Protein AF-A0A165HG03-F1 (afdb_monomer)

pLDDT: mean 71.5, std 20.57, range [31.64, 94.12]

Sequence (112 aa):
MASEYNDKHPHGVKILIRMTMSGLIGVDWSDKDQKQFYEVVPGMAARGETKYPLDEVDGLDKVGEAFVTLMKGRNMGKVVVKVAEEECVLDEAERGRHSKDVGLVETKTGRT

Secondary structure (DSSP, 8-state):
---GGG-SS----TT-TT-------HHHHHHHHHHHHHHHHHHHHHTT-S---EEEEESGGGHHHHHHHHHTT---SEEEEE-S-------TTTHHHHTTT-----------

Mean predicted aligned error: 16.16 Å

Structure (mmCIF, N/CA/C/O backbone):
data_AF-A0A165HG03-F1
#
_entry.id   AF-A0A165HG03-F1
#
loop_
_atom_site.group_PDB
_atom_site.id
_atom_site.type_symbol
_atom_site.label_atom_id
_atom_site.label_alt_id
_atom_site.label_comp_id
_atom_site.label_asym_id
_atom_site.label_entity_id
_atom_site.label_seq_id
_atom_site.pdbx_PDB_ins_code
_atom_site.Cartn_x
_atom_site.Cartn_y
_atom_site.Cartn_z
_atom_site.occupancy
_atom_site.B_iso_or_equiv
_atom_site.auth_seq_id
_atom_site.auth_comp_id
_atom_site.auth_asym_id
_atom_site.auth_atom_id
_atom_site.pdbx_PDB_model_num
ATOM 1 N N . MET A 1 1 ? -13.101 -6.581 -30.608 1.00 44.41 1 MET A N 1
ATOM 2 C CA . MET A 1 1 ? -13.171 -5.242 -31.231 1.00 44.41 1 MET A CA 1
ATOM 3 C C . MET A 1 1 ? -13.168 -5.435 -32.737 1.00 44.41 1 MET A C 1
ATOM 5 O O . MET A 1 1 ? -12.130 -5.753 -33.291 1.00 44.41 1 MET A O 1
ATOM 9 N N . ALA A 1 2 ? -14.338 -5.385 -33.373 1.00 38.19 2 ALA A N 1
ATOM 10 C CA . ALA A 1 2 ? -14.491 -5.643 -34.809 1.00 38.19 2 ALA A CA 1
ATOM 11 C C . ALA A 1 2 ? -15.586 -4.744 -35.412 1.00 38.19 2 ALA A C 1
ATOM 13 O O . ALA A 1 2 ? -16.457 -5.220 -36.127 1.00 38.19 2 ALA A O 1
ATOM 14 N N . SER A 1 3 ? -15.580 -3.451 -35.068 1.00 44.03 3 SER A N 1
ATOM 15 C CA . SER A 1 3 ? -16.557 -2.484 -35.596 1.00 44.03 3 SER A CA 1
ATOM 16 C C . SER A 1 3 ? -15.925 -1.233 -36.221 1.00 44.03 3 SER A C 1
ATOM 18 O O . SER A 1 3 ? -16.652 -0.401 -36.749 1.00 44.03 3 SER A O 1
ATOM 20 N N . GLU A 1 4 ? -14.596 -1.099 -36.231 1.00 53.84 4 GLU A N 1
ATOM 21 C CA . GLU A 1 4 ? -13.921 0.122 -36.712 1.00 53.84 4 GLU A CA 1
ATOM 22 C C . GLU A 1 4 ? -13.653 0.161 -38.231 1.00 53.84 4 GLU A C 1
ATOM 24 O O . GLU A 1 4 ? -12.999 1.072 -38.725 1.00 53.84 4 GLU A O 1
ATOM 29 N N . TYR A 1 5 ? -14.135 -0.812 -39.005 1.00 50.03 5 TYR A N 1
ATOM 30 C CA . TYR A 1 5 ? -13.765 -0.946 -40.422 1.00 50.03 5 TYR A CA 1
ATOM 31 C C . TYR A 1 5 ? -14.554 -0.052 -41.399 1.00 50.03 5 TYR A C 1
ATOM 33 O O . TYR A 1 5 ? -14.298 -0.129 -42.599 1.00 50.03 5 TYR A O 1
ATOM 41 N N . ASN A 1 6 ? -15.501 0.777 -40.938 1.00 51.34 6 ASN A N 1
ATOM 42 C CA . ASN A 1 6 ? -16.461 1.446 -41.833 1.00 51.34 6 ASN A CA 1
ATOM 43 C C . ASN A 1 6 ? -16.526 2.986 -41.752 1.00 51.34 6 ASN A C 1
ATOM 45 O O . ASN A 1 6 ? -17.460 3.573 -42.298 1.00 51.34 6 ASN A O 1
ATOM 49 N N . ASP A 1 7 ? -15.565 3.669 -41.124 1.00 56.34 7 ASP A N 1
ATOM 50 C CA . ASP A 1 7 ? -15.576 5.140 -41.080 1.00 56.34 7 ASP A CA 1
ATOM 51 C C . ASP A 1 7 ? -14.795 5.786 -42.240 1.00 56.34 7 ASP A C 1
ATOM 53 O O . ASP A 1 7 ? -13.644 5.450 -42.517 1.00 56.34 7 ASP A O 1
ATOM 57 N N . LYS A 1 8 ? -15.429 6.742 -42.938 1.00 53.94 8 LYS A N 1
ATOM 58 C CA . LYS A 1 8 ? -14.885 7.412 -44.144 1.00 53.94 8 LYS A CA 1
ATOM 59 C C . LYS A 1 8 ? -13.885 8.537 -43.850 1.00 53.94 8 LYS A C 1
ATOM 61 O O . LYS A 1 8 ? -13.330 9.116 -44.782 1.00 53.94 8 LYS A O 1
ATOM 66 N N . HIS A 1 9 ? -13.639 8.839 -42.579 1.00 58.88 9 HIS A N 1
ATOM 67 C CA . HIS A 1 9 ? -12.649 9.821 -42.150 1.00 58.88 9 HIS A CA 1
ATOM 68 C C . HIS A 1 9 ? -11.609 9.109 -41.286 1.00 58.88 9 HIS A C 1
ATOM 70 O O . HIS A 1 9 ? -11.886 8.824 -40.123 1.00 58.88 9 HIS A O 1
ATOM 76 N N . PRO A 1 10 ? -10.416 8.795 -41.819 1.00 55.22 10 PRO A N 1
ATOM 77 C CA . PRO A 1 10 ? -9.378 8.175 -41.016 1.00 55.22 10 PRO A CA 1
ATOM 78 C C . PRO A 1 10 ? -8.929 9.176 -39.950 1.00 55.22 10 PRO A C 1
ATOM 80 O O . PRO A 1 10 ? -8.206 10.135 -40.236 1.00 55.22 10 PRO A O 1
ATOM 83 N N . HIS A 1 11 ? -9.337 8.951 -38.702 1.00 55.56 11 HIS A N 1
ATOM 84 C CA . HIS A 1 11 ? -8.719 9.577 -37.541 1.00 55.56 11 HIS A CA 1
ATOM 85 C C . HIS A 1 11 ? -7.325 8.967 -37.381 1.00 55.56 11 HIS A C 1
ATOM 87 O O . HIS A 1 11 ? -7.092 8.070 -36.577 1.00 55.56 11 HIS A O 1
ATOM 93 N N . GLY A 1 12 ? -6.387 9.401 -38.225 1.00 50.97 12 GLY A N 1
ATOM 94 C CA . GLY A 1 12 ? -4.992 9.025 -38.089 1.00 50.97 12 GLY A CA 1
ATOM 95 C C . GLY A 1 12 ? -4.529 9.448 -36.703 1.00 50.97 12 GLY A C 1
ATOM 96 O O 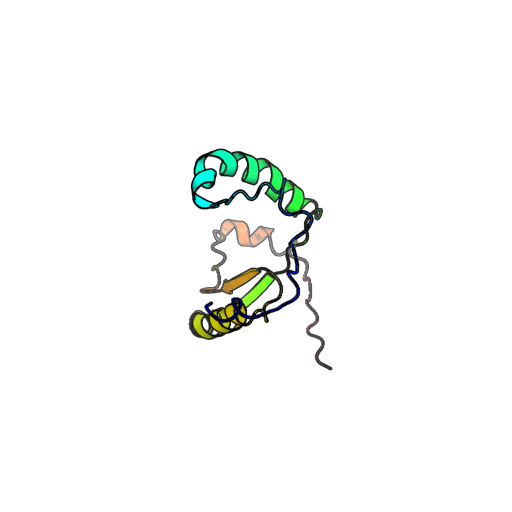. GLY A 1 12 ? -4.577 10.638 -36.382 1.00 50.97 12 GLY A O 1
ATOM 97 N N . VAL A 1 13 ? -4.097 8.487 -35.886 1.00 54.47 13 VAL A N 1
ATOM 98 C CA . VAL A 1 13 ? -3.451 8.779 -34.607 1.00 54.47 13 VAL A CA 1
ATOM 99 C C . VAL A 1 13 ? -2.125 9.472 -34.910 1.00 54.47 13 VAL A C 1
ATOM 101 O O . VAL A 1 13 ? -1.070 8.860 -35.074 1.00 54.47 13 VAL A O 1
ATOM 104 N N . LYS A 1 14 ? -2.191 10.791 -35.062 1.00 54.25 14 LYS A N 1
ATOM 105 C CA . LYS A 1 14 ? -1.028 11.659 -35.149 1.00 54.25 14 LYS A CA 1
ATOM 106 C C . LYS A 1 14 ? -0.445 11.707 -33.733 1.00 54.25 14 LYS A C 1
ATOM 108 O O . LYS A 1 14 ? -1.134 12.133 -32.817 1.00 54.25 14 LYS A O 1
ATOM 113 N N . ILE A 1 15 ? 0.817 11.282 -33.587 1.00 56.84 15 ILE A N 1
ATOM 114 C CA . ILE A 1 15 ? 1.645 11.199 -32.353 1.00 56.84 15 ILE A CA 1
ATOM 115 C C . ILE A 1 15 ? 1.732 9.800 -31.673 1.00 56.84 15 ILE A C 1
ATOM 117 O O . ILE A 1 15 ? 2.045 9.696 -30.496 1.00 56.84 15 ILE A O 1
ATOM 121 N N . LEU A 1 16 ? 1.589 8.681 -32.400 1.00 56.91 16 LEU A N 1
ATOM 122 C CA . LEU A 1 16 ? 1.976 7.342 -31.879 1.00 56.91 16 LEU A CA 1
ATOM 123 C C . LEU A 1 16 ? 3.440 6.935 -32.165 1.00 56.91 16 LEU A C 1
ATOM 125 O O . LEU A 1 16 ? 3.898 5.887 -31.729 1.00 56.91 16 LEU A O 1
ATOM 129 N N . ILE A 1 17 ? 4.199 7.750 -32.902 1.00 59.41 17 ILE A N 1
ATOM 130 C CA . ILE A 1 17 ? 5.410 7.292 -33.612 1.00 59.41 17 ILE A CA 1
ATOM 131 C C . ILE A 1 17 ? 6.654 7.184 -32.694 1.00 59.41 17 ILE A C 1
ATOM 133 O O . ILE A 1 17 ? 7.673 6.642 -33.112 1.00 59.41 17 ILE A O 1
ATOM 137 N N . ARG A 1 18 ? 6.610 7.672 -31.441 1.00 68.56 18 ARG A N 1
ATOM 138 C CA . ARG A 1 18 ? 7.759 7.644 -30.503 1.00 68.56 18 ARG A CA 1
ATOM 139 C C . ARG A 1 18 ? 7.378 7.495 -29.018 1.00 68.56 18 ARG A C 1
ATOM 141 O O . ARG A 1 18 ? 7.969 8.159 -28.173 1.00 68.56 18 ARG A O 1
ATOM 148 N N . MET A 1 19 ? 6.385 6.673 -28.681 1.00 80.56 19 MET A N 1
ATOM 149 C CA . MET A 1 19 ? 6.094 6.358 -27.272 1.00 80.56 19 MET A CA 1
ATOM 150 C C . MET A 1 19 ? 6.806 5.069 -26.850 1.00 80.56 19 MET A C 1
ATOM 152 O O . MET A 1 19 ? 6.668 4.045 -27.515 1.00 80.56 19 MET A O 1
ATOM 156 N N . THR A 1 20 ? 7.545 5.114 -25.739 1.00 82.75 20 THR A N 1
ATOM 157 C CA . THR A 1 20 ? 8.086 3.915 -25.084 1.00 82.75 20 THR A CA 1
ATOM 158 C C . THR A 1 20 ? 7.103 3.470 -24.012 1.00 82.75 20 THR A C 1
ATOM 160 O O . THR A 1 20 ? 6.856 4.204 -23.058 1.00 82.75 20 THR A O 1
ATOM 163 N N . MET A 1 21 ? 6.551 2.269 -24.163 1.00 83.56 21 MET A N 1
ATOM 164 C CA . MET A 1 21 ? 5.712 1.629 -23.155 1.00 83.56 21 MET A CA 1
ATOM 165 C C . MET A 1 21 ? 6.431 0.374 -22.670 1.00 83.56 21 MET A C 1
ATOM 167 O O . MET A 1 21 ? 6.576 -0.587 -23.423 1.00 83.56 21 MET A O 1
ATOM 171 N N . SER A 1 22 ? 6.889 0.399 -21.421 1.00 87.19 22 SER A N 1
ATOM 172 C CA . SER A 1 22 ? 7.564 -0.731 -20.783 1.00 87.19 22 SER A CA 1
ATOM 173 C C . SER A 1 22 ? 6.689 -1.260 -19.657 1.00 87.19 22 SER A C 1
ATOM 175 O O . SER A 1 22 ? 6.305 -0.508 -18.763 1.00 87.19 22 SER A O 1
ATOM 177 N N . GLY A 1 23 ? 6.365 -2.550 -19.709 1.00 86.50 23 GLY A N 1
ATOM 178 C CA . GLY A 1 23 ? 5.728 -3.232 -18.589 1.00 86.50 23 GLY A CA 1
ATOM 179 C C . GLY A 1 23 ? 6.705 -3.387 -17.424 1.00 86.50 23 GLY A C 1
ATOM 180 O O . GLY A 1 23 ? 7.905 -3.554 -17.634 1.00 86.50 23 GLY A O 1
ATOM 181 N N . LEU A 1 24 ? 6.179 -3.345 -16.204 1.00 89.50 24 LEU A N 1
ATOM 182 C CA . LEU A 1 24 ? 6.916 -3.618 -14.976 1.00 89.50 24 LEU A CA 1
ATOM 183 C C . LEU A 1 24 ? 6.112 -4.620 -14.153 1.00 89.50 24 LEU A C 1
ATOM 185 O O . LEU A 1 24 ?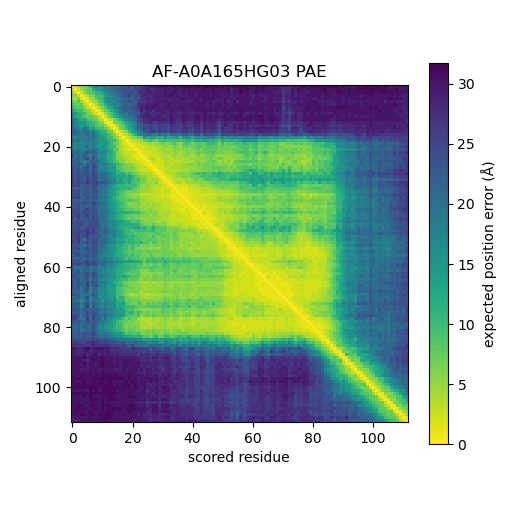 4.911 -4.435 -13.952 1.00 89.50 24 LEU A O 1
ATOM 189 N N . ILE A 1 25 ? 6.780 -5.654 -13.655 1.00 86.50 25 ILE A N 1
ATOM 190 C CA . ILE A 1 25 ? 6.194 -6.625 -12.735 1.00 86.50 25 ILE A CA 1
ATOM 191 C C . ILE A 1 25 ? 6.974 -6.532 -11.427 1.00 86.50 25 ILE A C 1
ATOM 193 O O . ILE A 1 25 ? 8.136 -6.904 -11.377 1.00 86.50 25 ILE A O 1
ATOM 197 N N . GLY A 1 26 ? 6.349 -6.043 -10.353 1.00 83.12 26 GLY A N 1
ATOM 198 C CA . GLY A 1 26 ? 7.063 -5.748 -9.101 1.00 83.12 26 GLY A CA 1
ATOM 199 C C . GLY A 1 26 ? 7.779 -6.945 -8.455 1.00 83.12 26 GLY A C 1
ATOM 200 O O . GLY A 1 26 ? 8.797 -6.756 -7.791 1.00 83.12 26 GLY A O 1
ATOM 201 N N . VAL A 1 27 ? 7.299 -8.175 -8.674 1.00 85.12 27 VAL A N 1
ATOM 202 C CA . VAL A 1 27 ? 7.945 -9.374 -8.111 1.00 85.12 27 VAL A CA 1
ATOM 203 C C . VAL A 1 27 ? 9.343 -9.615 -8.686 1.00 85.12 27 VAL A C 1
ATOM 205 O O . VAL A 1 27 ? 10.234 -9.996 -7.936 1.00 85.12 27 VAL A O 1
ATOM 208 N N . ASP A 1 28 ? 9.585 -9.280 -9.955 1.00 84.00 28 ASP A N 1
ATOM 209 C CA . ASP A 1 28 ? 10.874 -9.533 -10.620 1.00 84.00 28 ASP A CA 1
ATOM 210 C C . ASP A 1 28 ? 12.009 -8.629 -10.093 1.00 84.00 28 ASP A C 1
ATOM 212 O O . ASP A 1 28 ? 13.193 -8.927 -10.268 1.00 84.00 28 ASP A O 1
ATOM 216 N N . TRP A 1 29 ? 11.656 -7.517 -9.438 1.00 82.12 29 TRP A N 1
ATOM 217 C CA . TRP A 1 29 ? 12.599 -6.563 -8.840 1.00 82.12 29 TRP A CA 1
ATOM 218 C C . TRP A 1 29 ? 12.726 -6.700 -7.323 1.00 82.12 29 TRP A C 1
ATOM 220 O O . TRP A 1 29 ? 13.582 -6.043 -6.727 1.00 82.12 29 TRP A O 1
ATOM 230 N N . SER A 1 30 ? 11.920 -7.564 -6.695 1.00 79.44 30 SER A N 1
ATOM 231 C CA . SER A 1 30 ? 11.888 -7.685 -5.235 1.00 79.44 30 SER A CA 1
ATOM 232 C C . SER A 1 30 ? 13.268 -8.051 -4.680 1.00 79.44 30 SER A C 1
ATOM 234 O O . SER A 1 30 ? 13.789 -7.321 -3.851 1.00 79.44 30 SER A O 1
ATOM 236 N N . ASP A 1 31 ? 13.966 -9.049 -5.221 1.00 81.56 31 ASP A N 1
ATOM 237 C CA . ASP A 1 31 ? 15.292 -9.423 -4.697 1.00 81.56 31 ASP A CA 1
ATOM 238 C C . ASP A 1 31 ? 16.377 -8.342 -4.867 1.00 81.56 31 ASP A C 1
ATOM 240 O O . ASP A 1 31 ? 17.339 -8.286 -4.100 1.00 81.56 31 ASP A O 1
ATOM 244 N N . LYS A 1 32 ? 16.252 -7.481 -5.884 1.00 78.75 32 LYS A N 1
ATOM 245 C CA . LYS A 1 32 ? 17.297 -6.509 -6.252 1.00 78.75 32 LYS A CA 1
ATOM 246 C C . LYS A 1 32 ? 17.162 -5.195 -5.495 1.00 78.75 32 LYS A C 1
ATOM 248 O O . LYS A 1 32 ? 18.162 -4.655 -5.022 1.00 78.75 32 LYS A O 1
ATOM 253 N N . ASP A 1 33 ? 15.931 -4.713 -5.354 1.00 81.62 33 ASP A N 1
ATOM 254 C CA . ASP A 1 33 ? 15.664 -3.353 -4.881 1.00 81.62 33 ASP A CA 1
ATOM 255 C C . ASP A 1 33 ? 15.037 -3.312 -3.482 1.00 81.62 33 ASP A C 1
ATOM 257 O O . ASP A 1 33 ? 15.006 -2.253 -2.852 1.00 81.62 33 ASP A O 1
ATOM 261 N N . GLN A 1 34 ? 14.599 -4.453 -2.936 1.00 85.56 34 GLN A N 1
ATOM 262 C CA . GLN A 1 34 ? 13.958 -4.512 -1.618 1.00 85.56 34 GLN A CA 1
ATOM 263 C C . GLN A 1 34 ? 14.870 -4.008 -0.495 1.00 85.56 34 GLN A C 1
ATOM 265 O O . GLN A 1 34 ? 14.404 -3.301 0.398 1.00 85.56 34 GLN A O 1
ATOM 270 N N . LYS A 1 35 ? 16.177 -4.297 -0.550 1.00 85.44 35 LYS A N 1
ATOM 271 C CA . LYS A 1 35 ? 17.128 -3.795 0.454 1.00 85.44 35 LYS A CA 1
ATOM 272 C C . LYS A 1 35 ? 17.178 -2.263 0.466 1.00 85.44 35 LYS A C 1
ATOM 274 O O . LYS A 1 35 ? 17.042 -1.653 1.520 1.00 85.44 35 LYS A O 1
ATOM 279 N N . GLN A 1 36 ? 17.327 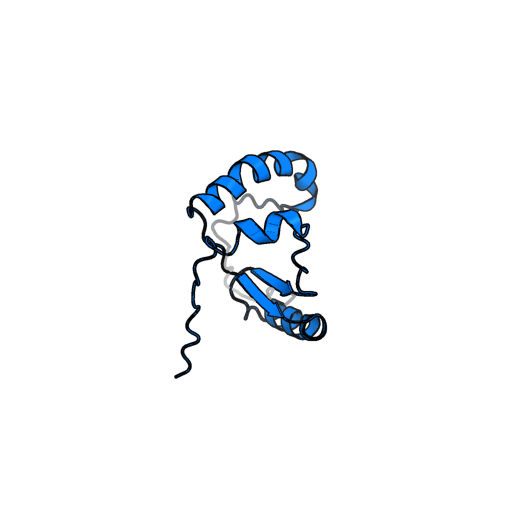-1.650 -0.706 1.00 87.69 36 GLN A N 1
ATOM 280 C CA . GLN A 1 36 ? 17.405 -0.193 -0.837 1.00 87.69 36 GLN A CA 1
ATOM 281 C C . GLN A 1 36 ? 16.079 0.470 -0.449 1.00 87.69 36 GLN A C 1
ATOM 283 O O . GLN A 1 36 ? 16.062 1.500 0.225 1.00 87.69 36 GLN A O 1
ATOM 288 N N . PHE A 1 37 ? 14.958 -0.156 -0.817 1.00 86.94 37 PHE A N 1
ATOM 289 C CA . PHE A 1 37 ? 13.628 0.293 -0.427 1.00 86.94 37 PHE A CA 1
ATOM 290 C C . PHE A 1 37 ? 13.487 0.383 1.100 1.00 86.94 37 PHE A C 1
ATOM 292 O O . PHE A 1 37 ? 13.069 1.422 1.612 1.00 86.94 37 PHE A O 1
ATOM 299 N N . TYR A 1 38 ? 13.888 -0.656 1.839 1.00 88.25 38 TYR A N 1
ATOM 300 C CA . TYR A 1 38 ? 13.791 -0.663 3.303 1.00 88.25 38 TYR A CA 1
ATOM 301 C C . TYR A 1 38 ? 14.814 0.230 4.016 1.00 88.25 38 TYR A C 1
ATOM 303 O O . TYR A 1 38 ? 14.574 0.615 5.157 1.00 88.25 38 TYR A O 1
ATOM 311 N N . GLU A 1 39 ? 15.921 0.604 3.378 1.00 88.94 39 GLU A N 1
ATOM 312 C CA . GLU A 1 39 ? 16.861 1.579 3.951 1.00 88.94 39 GLU A CA 1
ATOM 313 C C . GLU A 1 39 ? 16.320 3.016 3.870 1.00 88.94 39 GLU A C 1
ATOM 315 O O . GLU A 1 39 ? 16.537 3.822 4.776 1.00 88.94 39 GLU A O 1
ATOM 320 N N . VAL A 1 40 ? 15.588 3.346 2.802 1.00 88.50 40 VAL A N 1
ATOM 321 C CA . VAL A 1 40 ? 15.193 4.732 2.504 1.00 88.50 40 VAL A CA 1
ATOM 322 C C . VAL A 1 40 ? 13.753 5.031 2.923 1.00 88.50 40 VAL A C 1
ATOM 324 O O . VAL A 1 40 ? 13.491 6.023 3.611 1.00 88.50 40 VAL A O 1
ATOM 327 N N . VAL A 1 41 ? 12.805 4.179 2.526 1.00 87.75 41 VAL A N 1
ATOM 328 C CA . VAL A 1 41 ? 11.364 4.466 2.619 1.00 87.75 41 VAL A CA 1
ATOM 329 C C . VAL A 1 41 ? 10.849 4.519 4.062 1.00 87.75 41 VAL A C 1
ATOM 331 O O . VAL A 1 41 ? 10.125 5.465 4.381 1.00 87.75 41 VAL A O 1
ATOM 334 N N . PRO A 1 42 ? 11.240 3.611 4.980 1.00 87.50 42 PRO A N 1
ATOM 335 C CA . PRO A 1 42 ? 10.835 3.708 6.382 1.00 87.50 42 PRO A CA 1
ATOM 336 C C . PRO A 1 42 ? 11.317 4.998 7.050 1.00 87.50 42 PRO A C 1
ATOM 338 O O . PRO A 1 42 ? 10.577 5.607 7.819 1.00 87.50 42 PRO A O 1
ATOM 341 N N . GLY A 1 43 ? 12.522 5.467 6.708 1.00 87.38 43 GLY A N 1
ATOM 342 C CA . GLY A 1 43 ? 13.046 6.738 7.206 1.00 87.38 43 GLY A CA 1
ATOM 343 C C . GLY A 1 43 ? 12.213 7.934 6.740 1.00 87.38 43 GLY A C 1
ATOM 344 O O . GLY A 1 43 ? 11.922 8.827 7.532 1.00 87.38 43 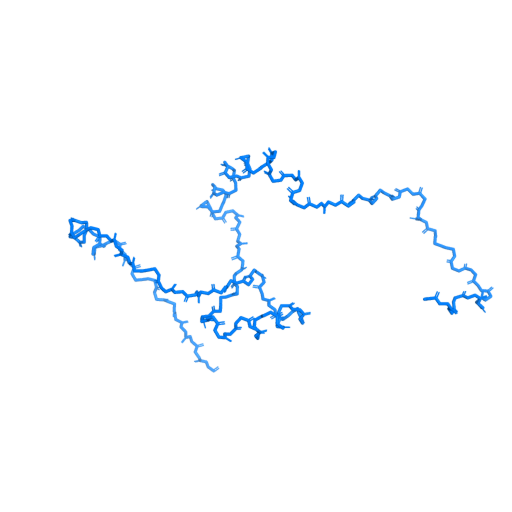GLY A O 1
ATOM 345 N N . MET A 1 44 ? 11.785 7.944 5.475 1.00 85.00 44 MET A N 1
ATOM 346 C CA . MET A 1 44 ? 10.897 8.985 4.935 1.00 85.00 44 MET A CA 1
ATOM 347 C C . MET A 1 44 ? 9.508 8.951 5.583 1.00 85.00 44 MET A C 1
ATOM 349 O O . MET A 1 44 ? 8.945 10.002 5.898 1.00 85.00 44 MET A O 1
ATOM 353 N N . ALA A 1 45 ? 8.968 7.753 5.822 1.00 86.25 45 ALA A N 1
ATOM 354 C CA . ALA A 1 45 ? 7.699 7.574 6.520 1.00 86.25 45 ALA A CA 1
ATOM 355 C C . ALA A 1 45 ? 7.778 8.073 7.974 1.00 86.25 45 ALA A C 1
ATOM 357 O O . ALA A 1 45 ? 6.909 8.827 8.406 1.00 86.25 45 ALA A O 1
ATOM 358 N N . ALA A 1 46 ? 8.850 7.737 8.701 1.00 85.12 46 ALA A N 1
ATOM 359 C CA . ALA A 1 46 ? 9.070 8.176 10.082 1.00 85.12 46 ALA A CA 1
ATOM 360 C C . ALA A 1 46 ? 9.246 9.698 10.208 1.00 85.12 46 ALA A C 1
ATOM 362 O O . ALA A 1 46 ? 8.784 10.297 11.176 1.00 85.12 46 ALA A O 1
ATOM 363 N N . ARG A 1 47 ? 9.870 10.344 9.214 1.00 88.50 47 ARG A N 1
ATOM 364 C CA . ARG A 1 47 ? 9.996 11.813 9.149 1.00 88.50 47 ARG A CA 1
ATOM 365 C C . ARG A 1 47 ? 8.708 12.521 8.709 1.00 88.50 47 ARG A C 1
ATOM 367 O O . ARG A 1 47 ? 8.675 13.748 8.681 1.00 88.50 47 ARG A O 1
ATOM 374 N N . GLY A 1 48 ? 7.653 11.778 8.365 1.00 84.75 48 GLY A N 1
ATOM 375 C CA . GLY A 1 48 ? 6.370 12.334 7.927 1.00 84.75 48 GLY A CA 1
ATOM 376 C C . GLY A 1 48 ? 6.382 12.916 6.509 1.00 84.75 48 GLY A C 1
ATOM 377 O O . GLY A 1 48 ? 5.433 13.593 6.117 1.00 84.75 48 GLY A O 1
ATOM 378 N N . GLU A 1 49 ? 7.428 12.646 5.723 1.00 86.38 49 GLU A N 1
ATOM 379 C CA . GLU A 1 49 ? 7.561 13.119 4.336 1.00 86.38 49 GLU A CA 1
ATOM 380 C C . GLU A 1 49 ? 6.572 12.411 3.396 1.00 86.38 49 GLU A C 1
ATOM 382 O O . GLU A 1 49 ? 6.218 12.938 2.345 1.00 86.38 49 GLU A O 1
ATOM 387 N N . THR A 1 50 ? 6.101 11.218 3.778 1.00 80.94 50 THR A N 1
ATOM 388 C CA . THR A 1 50 ? 5.154 10.411 2.997 1.00 80.94 50 THR A CA 1
ATOM 389 C C . THR A 1 50 ? 3.889 10.135 3.806 1.00 80.94 50 THR A C 1
ATOM 391 O O . THR A 1 50 ? 3.940 9.477 4.842 1.00 80.94 50 THR A O 1
ATOM 394 N N . LYS A 1 51 ? 2.734 10.606 3.317 1.00 83.50 51 LYS A N 1
ATOM 395 C CA . LYS A 1 51 ? 1.416 10.259 3.873 1.00 83.50 51 LYS A CA 1
ATOM 396 C C . LYS A 1 51 ? 0.895 8.990 3.204 1.00 83.50 51 LYS A C 1
ATOM 398 O O . LYS A 1 51 ? 0.819 8.939 1.978 1.00 83.50 51 LYS A O 1
ATOM 403 N N . TYR A 1 52 ? 0.499 8.000 3.998 1.00 82.31 52 TYR A N 1
ATOM 404 C CA . TYR A 1 52 ? -0.056 6.736 3.518 1.00 82.31 52 TYR A CA 1
ATOM 405 C C . TYR A 1 52 ? -1.535 6.614 3.938 1.00 82.31 52 TYR A C 1
ATOM 407 O O . TYR A 1 52 ? -1.822 6.341 5.099 1.00 82.31 52 TYR A O 1
ATOM 415 N N . PRO A 1 53 ? -2.507 6.862 3.042 1.00 85.31 53 PRO A N 1
ATOM 416 C CA . PRO A 1 53 ? -3.910 6.605 3.352 1.00 85.31 53 PRO A CA 1
ATOM 417 C C . PRO A 1 53 ? -4.163 5.094 3.412 1.00 85.31 53 PRO A C 1
ATOM 419 O O . PRO A 1 53 ? -3.832 4.360 2.471 1.00 85.31 53 PRO A O 1
ATOM 422 N N . LEU A 1 54 ? -4.737 4.650 4.526 1.00 86.12 54 LEU A N 1
ATOM 423 C CA . LEU A 1 54 ? -5.090 3.262 4.792 1.00 86.12 54 LEU A CA 1
ATOM 424 C C . LEU A 1 54 ? -6.606 3.144 4.951 1.00 86.12 54 LEU A C 1
ATOM 426 O O . LEU A 1 54 ? -7.228 3.974 5.612 1.00 86.12 54 LEU A O 1
ATOM 430 N N . ASP A 1 55 ? -7.167 2.100 4.358 1.00 89.00 55 ASP A N 1
ATOM 431 C CA . ASP A 1 55 ? -8.555 1.686 4.521 1.00 89.00 55 ASP A CA 1
ATOM 432 C C . ASP A 1 55 ? -8.554 0.379 5.323 1.00 89.00 55 ASP A C 1
ATOM 434 O O . ASP A 1 55 ? -8.174 -0.684 4.815 1.00 89.00 55 ASP A O 1
ATOM 438 N N . GLU A 1 56 ? -8.856 0.488 6.615 1.00 89.00 56 GLU A N 1
ATOM 439 C CA . GLU A 1 56 ? -8.772 -0.613 7.572 1.00 89.00 56 GLU A CA 1
ATOM 440 C C . GLU A 1 56 ? -10.109 -1.345 7.684 1.00 89.00 56 GLU A C 1
ATOM 442 O O . GLU A 1 56 ? -11.156 -0.742 7.917 1.00 89.00 56 GLU A O 1
ATOM 447 N N . VAL A 1 57 ? -10.064 -2.670 7.559 1.00 89.88 57 VAL A N 1
ATOM 448 C CA . VAL A 1 57 ? -11.233 -3.537 7.701 1.00 89.88 57 VAL A CA 1
ATOM 449 C C . VAL A 1 57 ? -11.003 -4.516 8.843 1.00 89.88 57 VAL A C 1
ATOM 451 O O . VAL A 1 57 ? -10.111 -5.360 8.780 1.00 89.88 57 VAL A O 1
ATOM 454 N N . ASP A 1 58 ? -11.834 -4.424 9.879 1.00 89.19 58 ASP A N 1
ATOM 455 C CA . ASP A 1 58 ? -11.781 -5.329 11.027 1.00 89.19 58 ASP A CA 1
ATOM 456 C C . ASP A 1 58 ? -12.569 -6.617 10.778 1.00 89.19 58 ASP A C 1
ATOM 458 O O . ASP A 1 58 ? -13.797 -6.587 10.582 1.00 89.19 58 ASP A O 1
ATOM 462 N N . GLY A 1 59 ? -11.855 -7.741 10.870 1.00 89.06 59 GLY A N 1
ATOM 463 C CA . GLY A 1 59 ? -12.409 -9.088 10.847 1.00 89.06 59 GLY A CA 1
ATOM 464 C C . GLY A 1 59 ? -12.217 -9.805 9.513 1.00 89.06 59 GLY A C 1
ATOM 465 O O . GLY A 1 59 ? -12.465 -9.259 8.433 1.00 89.06 59 GLY A O 1
ATOM 466 N N . LEU A 1 60 ? -11.826 -11.078 9.599 1.00 90.31 60 LEU A N 1
ATOM 467 C CA . LEU A 1 60 ? -11.633 -11.944 8.434 1.00 90.31 60 LEU A CA 1
ATOM 468 C C . LEU A 1 60 ? -12.943 -12.168 7.655 1.00 90.31 60 LEU A C 1
ATOM 470 O O . LEU A 1 60 ? -12.925 -12.298 6.432 1.00 90.31 60 LEU A O 1
ATOM 474 N N . ASP A 1 61 ? -14.087 -12.132 8.339 1.00 91.50 61 ASP A N 1
ATOM 475 C CA . ASP A 1 61 ? -15.413 -12.298 7.731 1.00 91.50 61 ASP A CA 1
ATOM 476 C C . ASP A 1 61 ? -15.723 -11.224 6.674 1.00 91.50 61 ASP A C 1
ATOM 478 O O . ASP A 1 61 ? -16.457 -11.473 5.717 1.00 91.50 61 ASP A O 1
ATOM 482 N N . LYS A 1 62 ? -15.123 -10.033 6.800 1.00 90.25 62 LYS A N 1
ATOM 483 C CA . LYS A 1 62 ? -15.368 -8.891 5.904 1.00 90.25 62 LYS A CA 1
ATOM 484 C C . LYS A 1 62 ? -14.412 -8.816 4.715 1.00 90.25 62 LYS A C 1
ATOM 486 O O . LYS A 1 62 ? -14.558 -7.927 3.875 1.00 90.25 62 LYS A O 1
ATOM 491 N N . VAL A 1 63 ? -13.463 -9.749 4.586 1.00 92.31 63 VAL A N 1
ATOM 492 C CA . VAL A 1 63 ? -12.483 -9.768 3.479 1.00 92.31 63 VAL A CA 1
ATOM 493 C C . VAL A 1 63 ? -13.175 -9.776 2.117 1.00 92.31 63 VAL A C 1
ATOM 495 O O . VAL A 1 63 ? -12.766 -9.050 1.212 1.00 92.31 63 VAL A O 1
ATOM 498 N N . GLY A 1 64 ? -14.239 -10.570 1.966 1.00 92.00 64 GLY A N 1
ATOM 499 C CA . GLY A 1 64 ? -14.978 -10.660 0.705 1.00 92.00 64 GLY A CA 1
ATOM 500 C C . GLY A 1 64 ? -15.593 -9.319 0.296 1.00 92.00 64 GLY A C 1
ATOM 501 O O . GLY A 1 64 ? -15.451 -8.883 -0.847 1.00 92.00 64 GLY A O 1
ATOM 502 N N . GLU A 1 65 ? -16.222 -8.621 1.241 1.00 90.69 65 GLU A N 1
ATOM 503 C CA . GLU A 1 65 ? -16.826 -7.305 1.005 1.00 90.69 65 GLU A CA 1
ATOM 504 C C . GLU A 1 65 ? -15.773 -6.221 0.740 1.00 90.69 65 GLU A C 1
ATOM 506 O O . GLU A 1 65 ? -15.955 -5.377 -0.148 1.00 90.69 65 GLU A O 1
ATOM 511 N N . ALA A 1 66 ? -14.648 -6.277 1.458 1.00 90.88 66 ALA A N 1
ATOM 512 C CA . ALA A 1 66 ? -13.501 -5.399 1.253 1.00 90.88 66 ALA A CA 1
ATOM 513 C C . ALA A 1 66 ? -12.912 -5.570 -0.155 1.00 90.88 66 ALA A C 1
ATOM 515 O O . ALA A 1 66 ? -12.679 -4.588 -0.863 1.00 90.88 66 ALA A O 1
ATOM 516 N N . PHE A 1 67 ? -12.759 -6.815 -0.612 1.00 91.56 67 PHE A N 1
ATOM 517 C CA . PHE A 1 67 ? -12.259 -7.124 -1.950 1.00 91.56 67 PHE A CA 1
ATOM 518 C C . PHE A 1 67 ? -13.206 -6.636 -3.053 1.00 91.56 67 PHE A C 1
ATOM 520 O O . PHE A 1 67 ? -12.777 -6.018 -4.027 1.00 91.56 67 PHE A O 1
ATOM 527 N N . VAL A 1 68 ? -14.517 -6.835 -2.888 1.00 94.12 68 VAL A N 1
ATOM 528 C CA . VAL A 1 68 ? -15.515 -6.301 -3.831 1.00 94.12 68 VAL A CA 1
ATOM 529 C C . VAL A 1 68 ? -15.478 -4.771 -3.868 1.00 94.12 68 VAL A C 1
ATOM 531 O O . VAL A 1 68 ? -15.635 -4.170 -4.931 1.00 94.12 68 VAL A O 1
ATOM 534 N N . THR A 1 69 ? -15.267 -4.120 -2.727 1.00 91.88 69 THR A N 1
ATOM 535 C CA . THR A 1 69 ? -15.170 -2.657 -2.632 1.00 91.88 69 THR A CA 1
ATOM 536 C C . THR A 1 69 ? -13.903 -2.121 -3.303 1.00 91.88 69 THR A C 1
ATOM 538 O O . THR A 1 69 ? -13.998 -1.124 -4.023 1.00 91.88 69 THR A O 1
ATOM 541 N N . LEU A 1 70 ? -12.776 -2.831 -3.174 1.00 92.75 70 LEU A N 1
ATOM 542 C CA . LEU A 1 70 ? -11.526 -2.570 -3.897 1.00 92.75 70 LEU A CA 1
ATOM 543 C C . LEU A 1 70 ? -11.713 -2.678 -5.417 1.00 92.75 70 LEU A C 1
ATOM 545 O O . LEU A 1 70 ? -11.348 -1.767 -6.154 1.00 92.75 70 LEU A O 1
ATOM 549 N N . MET A 1 71 ? -12.354 -3.749 -5.895 1.00 93.25 71 MET A N 1
ATOM 550 C CA . MET A 1 71 ? -12.629 -3.947 -7.328 1.00 93.25 71 MET A CA 1
ATOM 551 C C . MET A 1 71 ? -13.599 -2.903 -7.901 1.00 93.25 71 MET A C 1
ATOM 553 O O . MET A 1 71 ? -13.554 -2.599 -9.090 1.00 93.25 71 MET A O 1
ATOM 557 N N . LYS A 1 72 ? -14.471 -2.335 -7.059 1.00 93.94 72 LYS A N 1
ATOM 558 C CA . LYS A 1 72 ? -15.359 -1.215 -7.412 1.00 93.94 72 LYS A CA 1
ATOM 559 C C . LYS A 1 72 ? -14.672 0.155 -7.317 1.00 93.94 72 LYS A C 1
ATOM 561 O O . LYS A 1 72 ? -15.319 1.153 -7.622 1.00 93.94 72 LYS A O 1
ATOM 566 N N . GLY A 1 73 ? -13.414 0.219 -6.869 1.00 90.88 73 GLY A N 1
ATOM 567 C CA . GLY A 1 73 ? -12.649 1.461 -6.716 1.00 90.88 73 GLY A CA 1
ATOM 568 C C . GLY A 1 73 ? -13.200 2.411 -5.649 1.00 90.88 73 GLY A C 1
ATOM 569 O O . GLY A 1 73 ? -13.037 3.621 -5.766 1.00 90.88 73 GLY A O 1
ATOM 570 N N . ARG A 1 74 ? -13.906 1.885 -4.639 1.00 91.00 74 ARG A N 1
ATOM 571 C CA . ARG A 1 74 ? -14.510 2.689 -3.558 1.00 91.00 74 ARG A CA 1
ATOM 572 C C . ARG A 1 74 ? -13.620 2.808 -2.314 1.00 91.00 74 ARG A C 1
ATOM 574 O O . ARG A 1 74 ? -14.035 3.436 -1.348 1.00 91.00 74 ARG A O 1
ATOM 581 N N . ASN A 1 75 ? -12.438 2.198 -2.328 1.00 89.19 75 ASN A N 1
ATOM 582 C CA . ASN A 1 75 ? -11.456 2.266 -1.249 1.00 89.19 75 ASN A CA 1
ATOM 583 C C . ASN A 1 75 ? -10.632 3.558 -1.315 1.00 89.19 75 ASN A C 1
ATOM 585 O O . ASN A 1 75 ? -10.327 4.065 -2.397 1.00 89.19 75 ASN A O 1
ATOM 589 N N . MET A 1 76 ? -10.207 4.054 -0.154 1.00 84.00 76 MET A N 1
ATOM 590 C CA . MET A 1 76 ? -9.284 5.187 -0.061 1.00 84.00 76 MET A CA 1
ATOM 591 C C . MET A 1 76 ? -7.879 4.698 0.288 1.00 84.00 76 MET A C 1
ATOM 593 O O . MET A 1 76 ? -7.558 4.438 1.440 1.00 84.00 76 MET A O 1
ATOM 597 N N . GLY A 1 77 ? -7.014 4.594 -0.722 1.00 87.31 77 GLY A N 1
ATOM 598 C CA . GLY A 1 77 ? -5.632 4.159 -0.525 1.00 87.31 77 GLY A CA 1
ATOM 599 C C . GLY A 1 77 ? -5.496 2.642 -0.401 1.00 87.31 77 GLY A C 1
ATOM 600 O O . GLY A 1 77 ? -6.103 1.889 -1.170 1.00 87.31 77 GLY A O 1
ATOM 601 N N . LYS A 1 78 ? -4.644 2.182 0.519 1.00 89.81 78 LYS A N 1
ATOM 602 C CA . LYS A 1 78 ? -4.330 0.755 0.672 1.00 89.81 78 LYS A CA 1
ATOM 603 C C . LYS A 1 78 ? -5.365 0.081 1.573 1.00 89.81 78 LYS A C 1
ATOM 605 O O . LYS A 1 78 ? -5.529 0.483 2.713 1.00 89.81 78 LYS A O 1
ATOM 610 N N . VAL A 1 79 ? -6.009 -0.976 1.083 1.00 91.62 79 VAL A N 1
ATOM 611 C CA . VAL A 1 79 ? -6.903 -1.805 1.907 1.00 91.62 79 VAL A CA 1
ATOM 612 C C . VAL A 1 79 ? -6.072 -2.779 2.741 1.00 91.62 79 VAL A C 1
ATOM 614 O O . VAL A 1 79 ? -5.234 -3.498 2.183 1.00 91.62 79 VAL A O 1
ATOM 617 N N . VAL A 1 80 ? -6.306 -2.806 4.053 1.00 91.19 80 VAL A N 1
ATOM 618 C CA . VAL A 1 80 ? -5.694 -3.749 5.001 1.00 91.19 80 VAL A CA 1
ATOM 619 C C . VAL A 1 80 ? -6.783 -4.375 5.858 1.00 91.19 80 VAL A C 1
ATOM 621 O O . VAL A 1 80 ? -7.664 -3.684 6.358 1.00 91.19 80 VAL A O 1
ATOM 624 N N . VAL A 1 81 ? -6.715 -5.695 6.029 1.00 91.94 81 VAL A N 1
ATOM 625 C CA . VAL A 1 81 ? -7.646 -6.434 6.883 1.00 91.94 81 VAL A CA 1
ATOM 626 C C . VAL A 1 81 ? -6.937 -6.819 8.173 1.00 91.94 81 VAL A C 1
ATOM 628 O O . VAL A 1 81 ? -5.906 -7.494 8.131 1.00 91.94 81 VAL A O 1
ATOM 631 N N . LYS A 1 82 ? -7.504 -6.418 9.310 1.00 90.75 82 LYS A N 1
ATOM 632 C CA . LYS A 1 82 ? -7.052 -6.835 10.638 1.00 90.75 82 LYS A CA 1
ATOM 633 C C . LYS A 1 82 ? -7.694 -8.177 10.975 1.00 90.75 82 LYS A C 1
ATOM 635 O O . LYS A 1 82 ? -8.917 -8.286 11.066 1.00 90.75 82 LYS A O 1
ATOM 640 N N . VAL A 1 83 ? -6.860 -9.209 11.092 1.00 88.31 83 VAL A N 1
ATOM 641 C CA . VAL A 1 83 ? -7.301 -10.603 11.285 1.00 88.31 83 VAL A CA 1
ATOM 642 C C . VAL A 1 83 ? -7.359 -10.980 12.765 1.00 88.31 83 VAL A C 1
ATOM 644 O O . VAL A 1 83 ? -8.237 -11.737 13.166 1.00 88.31 83 VAL A O 1
ATOM 647 N N . ALA A 1 84 ? -6.454 -10.437 13.571 1.00 87.25 84 ALA A N 1
ATOM 648 C CA . ALA A 1 84 ? -6.419 -10.604 15.015 1.00 87.25 84 ALA A CA 1
ATOM 649 C C . ALA A 1 84 ? -5.820 -9.344 15.644 1.00 87.25 84 ALA A C 1
ATOM 651 O O . ALA A 1 84 ? -5.038 -8.647 14.992 1.00 87.25 84 ALA A O 1
ATOM 652 N N . GLU A 1 85 ? -6.175 -9.070 16.898 1.00 84.12 85 GLU A N 1
ATOM 653 C CA . GLU A 1 85 ? -5.400 -8.135 17.705 1.00 84.12 85 GLU A CA 1
ATOM 654 C C . GLU A 1 85 ? -4.082 -8.809 18.081 1.00 84.12 85 GLU A C 1
ATOM 656 O O . GLU A 1 85 ? -4.049 -9.967 18.501 1.00 84.12 85 GLU A O 1
ATOM 661 N N . GLU A 1 86 ? -2.983 -8.091 17.898 1.00 70.69 86 GLU A N 1
ATOM 662 C CA . GLU A 1 86 ? -1.715 -8.490 18.479 1.00 70.69 86 GLU A CA 1
ATOM 663 C C . GLU A 1 86 ? -1.822 -8.362 19.999 1.00 70.69 86 GLU A C 1
ATOM 665 O O . GLU A 1 86 ? -1.920 -7.267 20.557 1.00 70.69 86 GLU A O 1
ATOM 670 N N . GLU A 1 87 ? -1.833 -9.498 20.694 1.00 61.38 87 GLU A N 1
ATOM 671 C CA . GLU A 1 87 ? -1.645 -9.490 22.135 1.00 61.38 87 GLU A CA 1
ATOM 672 C C . GLU A 1 87 ? -0.268 -8.879 22.394 1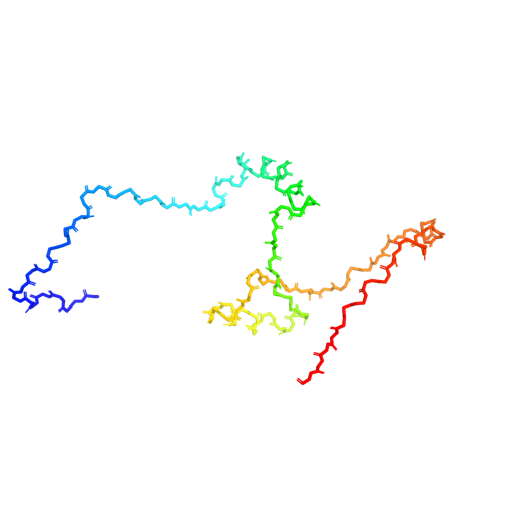.00 61.38 87 GLU A C 1
ATOM 674 O O . GLU A 1 87 ? 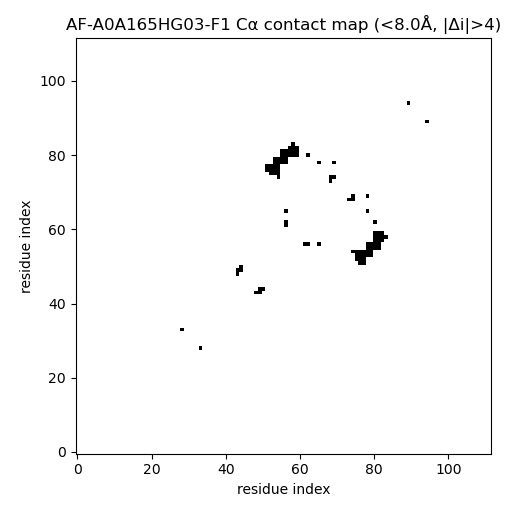0.758 -9.403 21.957 1.00 61.38 87 GLU A O 1
ATOM 679 N N . CYS A 1 88 ? -0.235 -7.732 23.068 1.00 44.22 88 CYS A N 1
ATOM 680 C CA . CYS A 1 88 ? 1.007 -7.088 23.455 1.00 44.22 88 CYS A CA 1
ATOM 681 C C . CYS A 1 88 ? 1.680 -7.958 24.533 1.00 44.22 88 CYS A C 1
ATOM 683 O O . CYS A 1 88 ? 1.505 -7.752 25.741 1.00 44.22 88 CYS A O 1
ATOM 685 N N . VAL A 1 89 ? 2.425 -8.978 24.093 1.00 48.75 89 VAL A N 1
ATOM 686 C CA . VAL A 1 89 ? 3.283 -9.825 24.930 1.00 48.75 89 VAL A CA 1
ATOM 687 C C . VAL A 1 89 ? 4.530 -9.019 25.282 1.00 48.75 89 VAL A C 1
ATOM 689 O O . VAL A 1 89 ? 5.646 -9.306 24.866 1.00 48.75 89 VAL A O 1
ATOM 692 N N . LEU A 1 90 ? 4.329 -7.945 26.041 1.00 48.94 90 LEU A N 1
ATOM 693 C CA . LEU A 1 90 ? 5.394 -7.422 26.874 1.00 48.94 90 LEU A CA 1
ATOM 694 C C . LEU A 1 90 ? 5.560 -8.424 28.009 1.00 48.94 90 LEU A C 1
ATOM 696 O O . LEU A 1 90 ? 4.622 -8.640 28.785 1.00 48.94 90 LEU A O 1
ATOM 700 N N . ASP A 1 91 ? 6.741 -9.035 28.074 1.00 41.97 91 ASP A N 1
ATOM 701 C CA . ASP A 1 91 ? 7.243 -9.694 29.275 1.00 41.97 91 ASP A CA 1
ATOM 702 C C . ASP A 1 91 ? 6.843 -8.846 30.492 1.00 41.97 91 ASP A C 1
ATOM 704 O O . ASP A 1 91 ? 6.999 -7.619 30.485 1.00 41.97 91 ASP A O 1
ATOM 708 N N . GLU A 1 92 ? 6.287 -9.470 31.532 1.00 55.09 92 GLU A N 1
ATOM 709 C CA . GLU A 1 92 ? 5.733 -8.782 32.712 1.00 55.09 92 GLU A CA 1
ATOM 710 C C . GLU A 1 92 ? 6.710 -7.777 33.356 1.00 55.09 92 GLU A C 1
ATOM 712 O O . GLU A 1 92 ? 6.283 -6.839 34.032 1.00 55.09 92 GLU A O 1
ATOM 717 N N . ALA A 1 93 ? 8.009 -7.914 33.078 1.00 53.94 93 ALA A N 1
ATOM 718 C CA . ALA A 1 93 ? 9.079 -7.013 33.489 1.00 53.94 93 ALA A CA 1
ATOM 719 C C . ALA A 1 93 ? 9.030 -5.597 32.863 1.00 53.94 93 ALA A C 1
ATOM 721 O O . ALA A 1 93 ? 9.515 -4.647 33.481 1.00 53.94 93 ALA A O 1
ATOM 722 N N . GLU A 1 94 ? 8.443 -5.418 31.675 1.00 52.84 94 GLU A N 1
ATOM 723 C CA . GLU A 1 94 ? 8.422 -4.131 30.948 1.00 52.84 94 GLU A CA 1
ATOM 724 C C . GLU A 1 94 ? 7.118 -3.333 31.173 1.00 52.84 94 GLU A C 1
ATOM 726 O O . GLU A 1 94 ? 7.085 -2.109 30.999 1.00 52.84 94 GLU A O 1
ATOM 731 N N . ARG A 1 95 ? 6.048 -3.982 31.669 1.00 52.56 95 ARG A N 1
ATOM 732 C CA . ARG A 1 95 ? 4.752 -3.328 31.967 1.00 52.56 95 ARG A CA 1
ATOM 733 C C . ARG A 1 95 ? 4.840 -2.239 33.042 1.00 52.56 95 ARG A C 1
ATOM 735 O O . ARG A 1 95 ? 4.009 -1.335 33.067 1.00 52.56 95 ARG A O 1
ATOM 742 N N . GLY A 1 96 ? 5.864 -2.275 33.896 1.00 44.41 96 GLY A N 1
ATOM 743 C CA . GLY A 1 96 ? 6.087 -1.262 34.932 1.00 44.41 96 GLY A CA 1
ATOM 744 C C . GLY A 1 96 ? 6.632 0.080 34.424 1.00 44.41 96 GLY A C 1
ATOM 745 O O . GLY A 1 96 ? 6.555 1.070 35.152 1.00 44.41 96 GLY A O 1
ATOM 746 N N . ARG A 1 97 ? 7.178 0.144 33.198 1.00 48.56 97 ARG A N 1
ATOM 747 C CA . ARG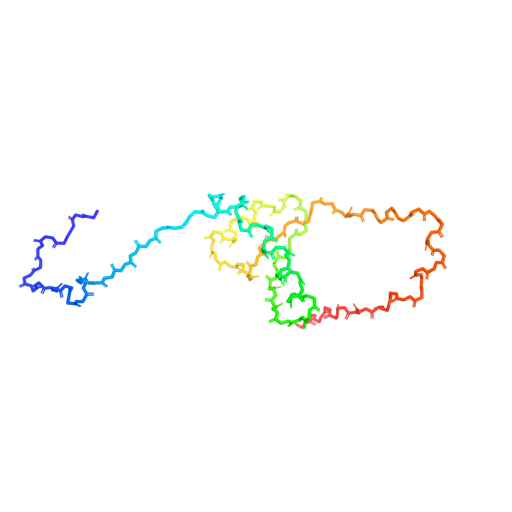 A 1 97 ? 7.821 1.363 32.663 1.00 48.56 97 ARG A CA 1
ATOM 748 C C . ARG A 1 97 ? 6.991 2.103 31.613 1.00 48.56 97 ARG A C 1
ATOM 750 O O . ARG A 1 97 ? 7.080 3.322 31.550 1.00 48.56 97 ARG A O 1
ATOM 757 N N . HIS A 1 98 ? 6.127 1.415 30.867 1.00 39.78 98 HIS A N 1
ATOM 758 C CA . HIS A 1 98 ? 5.415 2.018 29.729 1.00 39.78 98 HIS A CA 1
ATOM 759 C C . HIS A 1 98 ? 4.051 2.663 30.043 1.00 39.78 98 HIS A C 1
ATOM 761 O O . HIS A 1 98 ? 3.500 3.359 29.193 1.00 39.78 98 HIS A O 1
ATOM 767 N N . SER A 1 99 ? 3.526 2.525 31.269 1.00 38.66 99 SER A N 1
ATOM 768 C CA . SER A 1 99 ? 2.255 3.154 31.686 1.00 38.66 99 SER A CA 1
ATOM 769 C C . SER A 1 99 ? 2.272 4.694 31.673 1.00 38.66 99 SER A C 1
ATOM 771 O O . SER A 1 99 ? 1.207 5.294 31.808 1.00 38.66 99 SER A O 1
ATOM 773 N N . LYS A 1 100 ? 3.436 5.350 31.557 1.00 41.06 100 LYS A N 1
ATOM 774 C CA . LYS A 1 100 ? 3.531 6.819 31.632 1.00 41.06 100 LYS A CA 1
ATOM 775 C C . LYS A 1 100 ? 3.686 7.527 30.284 1.00 41.06 100 LYS A C 1
ATOM 777 O O . LYS A 1 100 ? 3.368 8.708 30.224 1.00 41.06 100 LYS A O 1
ATOM 782 N N . ASP A 1 101 ? 4.087 6.824 29.224 1.00 40.50 101 ASP A N 1
ATOM 783 C CA . ASP A 1 101 ? 4.494 7.480 27.970 1.00 40.50 101 ASP A CA 1
ATOM 784 C C . ASP A 1 101 ? 3.526 7.284 26.796 1.00 40.50 101 ASP A C 1
ATOM 786 O O . ASP A 1 101 ? 3.650 7.963 25.777 1.00 40.50 101 ASP A O 1
ATOM 790 N N . VAL A 1 102 ? 2.508 6.428 26.925 1.00 46.34 102 VAL A N 1
ATOM 791 C CA . VAL A 1 102 ? 1.456 6.317 25.901 1.00 46.34 102 VAL A CA 1
ATOM 792 C C . VAL A 1 102 ? 0.359 7.329 26.212 1.00 46.34 102 VAL A C 1
ATOM 794 O O . VAL A 1 102 ? -0.711 7.017 26.735 1.00 46.34 102 VAL A O 1
ATOM 797 N N . GLY A 1 103 ? 0.679 8.589 25.925 1.00 31.64 103 GLY A N 1
ATOM 798 C CA . GLY A 1 103 ? -0.283 9.676 25.872 1.00 31.64 103 GLY A CA 1
ATOM 799 C C . GLY A 1 103 ? -1.387 9.355 24.868 1.00 31.64 103 GLY A C 1
ATOM 800 O O . GLY A 1 103 ? -1.167 9.334 23.662 1.00 31.64 103 GLY A O 1
ATOM 801 N N . LEU A 1 104 ? -2.568 9.100 25.420 1.00 34.12 104 LEU A N 1
ATOM 802 C CA . LEU A 1 104 ? -3.903 9.226 24.847 1.00 34.12 104 LEU A CA 1
ATOM 803 C C . LEU A 1 104 ? -3.962 10.159 23.612 1.00 34.12 104 LEU A C 1
ATOM 805 O O . LEU A 1 104 ? -4.087 11.375 23.751 1.00 34.12 104 LEU A O 1
ATOM 809 N N . VAL A 1 105 ? -3.924 9.601 22.399 1.00 36.25 105 VAL A N 1
ATOM 810 C CA . VAL A 1 105 ? -4.407 10.297 21.196 1.00 36.25 105 VAL A CA 1
ATOM 811 C C . VAL A 1 105 ? -5.845 9.844 20.978 1.00 36.25 105 VAL A C 1
ATOM 813 O O . VAL A 1 105 ? -6.108 8.835 20.329 1.00 36.25 105 VAL A O 1
ATOM 816 N N . GLU A 1 106 ? -6.786 10.570 21.583 1.00 33.50 106 GLU A N 1
ATOM 817 C CA . GLU A 1 106 ? -8.215 10.398 21.324 1.00 33.50 106 GLU A CA 1
ATOM 818 C C . GLU A 1 106 ? -8.508 10.685 19.843 1.00 33.50 106 GLU A C 1
ATOM 820 O O . GLU A 1 106 ? -8.500 11.836 19.397 1.00 33.50 106 GLU A O 1
ATOM 825 N N . THR A 1 107 ? -8.827 9.654 19.061 1.00 37.47 107 THR A N 1
ATOM 826 C CA . THR A 1 107 ? -9.499 9.837 17.774 1.00 37.47 107 THR A CA 1
ATOM 827 C C . THR A 1 107 ? -10.975 10.112 18.049 1.00 37.47 107 THR A C 1
ATOM 829 O O . THR A 1 107 ? -11.801 9.217 18.231 1.00 37.47 107 THR A O 1
ATOM 832 N N . LYS A 1 108 ? -11.326 11.402 18.114 1.00 32.91 108 LYS A N 1
ATOM 833 C CA . LYS A 1 108 ? -12.720 11.859 18.144 1.00 32.91 108 LYS A CA 1
ATOM 834 C C . LYS A 1 108 ? -13.459 11.342 16.908 1.00 32.91 108 LYS A C 1
ATOM 836 O O . LYS A 1 108 ? -13.401 11.938 15.836 1.00 32.91 108 LYS A O 1
ATOM 841 N N . THR A 1 109 ? -14.207 10.260 17.088 1.00 39.75 109 THR A N 1
ATOM 842 C CA . THR A 1 109 ? -15.300 9.863 16.197 1.00 39.75 109 THR A CA 1
ATOM 843 C C . THR A 1 109 ? -16.452 10.842 16.417 1.00 39.75 109 THR A C 1
ATOM 845 O O . THR A 1 109 ? -17.304 10.652 17.282 1.00 39.75 109 THR A O 1
ATOM 848 N N . GLY A 1 110 ? -16.442 11.941 15.665 1.00 32.41 110 GLY A N 1
ATOM 849 C CA . GLY A 1 110 ? -17.561 12.871 15.574 1.00 32.41 110 GLY A CA 1
ATOM 850 C C . GLY A 1 110 ? -18.566 12.375 14.543 1.00 32.41 1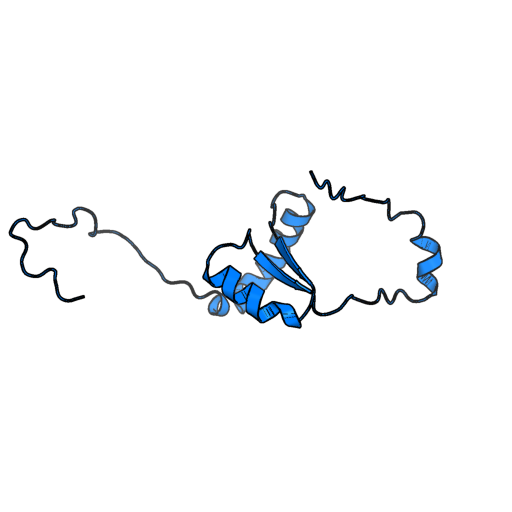10 GLY A C 1
ATOM 851 O O . GLY A 1 110 ? -18.406 12.635 13.355 1.00 32.41 110 GLY A O 1
ATOM 852 N N . ARG A 1 111 ? -19.598 11.661 15.006 1.00 38.94 111 ARG A N 1
ATOM 853 C CA . ARG A 1 111 ? -20.886 11.587 14.306 1.00 38.94 111 ARG A CA 1
ATOM 854 C C . ARG A 1 111 ? -21.542 12.968 14.357 1.00 38.94 111 ARG A C 1
ATOM 856 O O . ARG A 1 111 ? -21.694 13.522 15.444 1.00 38.94 111 ARG A O 1
ATOM 863 N N . THR A 1 112 ? -21.987 13.449 13.206 1.00 39.28 112 THR A N 1
ATOM 864 C CA . THR A 1 112 ? -23.121 14.370 13.039 1.00 39.28 112 THR A CA 1
ATOM 865 C C . THR A 1 112 ? -24.000 13.798 11.951 1.00 39.28 112 THR A C 1
ATOM 867 O O . THR A 1 112 ? -23.406 13.377 10.932 1.00 39.28 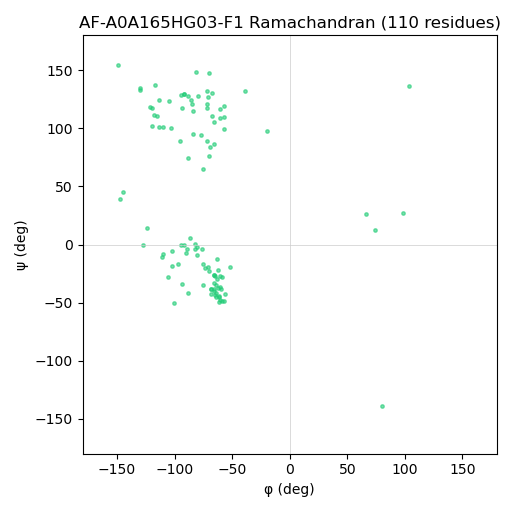112 THR A O 1
#

Foldseek 3Di:
DPDPPDDPDPPPPDPPPDDDDDDDDVVVCCVPCVVVCVVPVVVCVVVVVDDADEDEAEAPVCVVVLVVCVVVVVDDGHYDYDHDDPPPPDPPVCVVPPPPPPPDPDPPPDDD

Nearest PDB structures (foldseek):
  5zxn-assembly1_B  TM=8.702E-01  e=5.982E-03  Vibrio vulnificus MO6-24/O
  5zxu-assembly1_A  TM=9.074E-01  e=1.035E-02  Vibrio vulnificus MO6-24/O
  4we3-assembly2_D  TM=9.537E-01  e=1.458E-02  Zingiber officinale
  4hfn-assembly1_B  TM=9.691E-01  e=2.200E-02  Nicotiana tabacum
  4nh4-assembly1_A  TM=7.987E-01  e=1.918E-02  Zingiber officinale

Radius of gyration: 24.49 Å; Cα contacts (8 Å, |Δi|>4): 49; chains: 1; bounding box: 40×27×79 Å

Organism: NCBI:txid1353952

Solvent-accessible surface area (backbone atoms only — not comparable to full-atom values): 7805 Å² total; per-residue (Å²): 142,89,77,82,90,77,68,96,67,81,81,69,76,82,86,69,90,82,73,87,83,80,89,82,61,72,75,84,44,41,88,77,45,46,67,61,46,64,68,48,52,56,55,39,44,76,71,61,78,53,87,78,57,67,34,80,40,81,38,67,86,46,49,65,60,52,51,54,35,50,77,68,66,73,58,56,68,50,79,46,72,44,72,69,80,80,77,81,81,62,58,80,83,52,63,82,69,55,82,77,74,76,72,82,78,81,79,81,82,77,85,128